Protein AF-A0A4Y2UVD7-F1 (afdb_monomer_lite)

Structure (mmCIF, N/CA/C/O backbone):
data_AF-A0A4Y2UVD7-F1
#
_entry.id   AF-A0A4Y2UVD7-F1
#
loop_
_atom_site.group_PDB
_atom_site.id
_atom_site.type_symbol
_atom_site.label_atom_id
_atom_site.label_alt_id
_atom_site.label_comp_id
_atom_site.label_asym_id
_atom_site.label_entity_id
_atom_site.label_seq_id
_atom_site.pdbx_PDB_ins_code
_atom_site.Cartn_x
_atom_site.Cartn_y
_atom_site.Cartn_z
_atom_site.occupancy
_atom_site.B_iso_or_equiv
_atom_site.auth_seq_id
_atom_site.auth_comp_id
_atom_site.auth_asym_id
_atom_site.auth_atom_id
_atom_site.pdbx_PDB_model_num
ATOM 1 N N . VAL A 1 1 ? -8.685 23.808 -4.457 1.00 46.56 1 VAL A N 1
ATOM 2 C CA . VAL A 1 1 ? -7.599 23.030 -3.815 1.00 46.56 1 VAL A CA 1
ATOM 3 C C . VAL A 1 1 ? -8.176 22.423 -2.542 1.00 46.56 1 VAL A C 1
ATOM 5 O O . VAL A 1 1 ? -8.550 23.203 -1.688 1.00 46.56 1 VAL A O 1
ATOM 8 N N . SER A 1 2 ? -8.396 21.125 -2.328 1.00 56.06 2 SER A N 1
ATOM 9 C CA . SER A 1 2 ? -8.284 19.904 -3.141 1.00 56.06 2 SER A CA 1
ATOM 10 C C . SER A 1 2 ? -9.132 18.832 -2.432 1.00 56.06 2 SER A C 1
ATOM 12 O O . SER A 1 2 ? -8.722 18.335 -1.386 1.00 56.06 2 SER A O 1
ATOM 14 N N . LEU A 1 3 ? -10.297 18.471 -2.983 1.00 64.31 3 LEU A N 1
ATOM 15 C CA . LEU A 1 3 ? -11.270 17.544 -2.365 1.00 64.31 3 LEU A CA 1
ATOM 16 C C . LEU A 1 3 ? -10.647 16.203 -1.914 1.00 64.31 3 LEU A C 1
ATOM 18 O O . LEU A 1 3 ? -11.039 15.641 -0.893 1.00 64.31 3 LEU A O 1
ATOM 22 N N . MET A 1 4 ? -9.629 15.712 -2.636 1.00 63.84 4 MET A N 1
ATOM 23 C CA . MET A 1 4 ? -8.887 14.494 -2.275 1.00 63.84 4 MET A CA 1
ATOM 24 C C . MET A 1 4 ? -8.092 14.621 -0.970 1.00 63.84 4 MET A C 1
ATOM 26 O O . MET A 1 4 ? -7.998 13.657 -0.219 1.00 63.84 4 MET A O 1
ATOM 30 N N . GLN A 1 5 ? -7.546 15.798 -0.666 1.00 71.00 5 GLN A N 1
ATOM 31 C CA . GLN A 1 5 ? -6.747 16.007 0.543 1.00 71.00 5 GLN A CA 1
ATOM 32 C C . GLN A 1 5 ? -7.633 16.058 1.797 1.00 71.00 5 GLN A C 1
ATOM 34 O O . GLN A 1 5 ? -7.232 15.604 2.870 1.00 71.00 5 GLN A O 1
ATOM 39 N N . GLU A 1 6 ? -8.859 16.563 1.658 1.00 75.88 6 GLU A N 1
ATOM 40 C CA . GLU A 1 6 ? -9.870 16.542 2.717 1.00 75.88 6 GLU A CA 1
ATOM 41 C C . GLU A 1 6 ? -10.398 15.125 2.964 1.00 75.88 6 GLU A C 1
ATOM 43 O O . GLU A 1 6 ? -10.517 14.711 4.119 1.00 75.88 6 GLU A O 1
ATOM 48 N N . ALA A 1 7 ? -10.652 14.360 1.896 1.00 75.00 7 ALA A N 1
ATOM 49 C CA . ALA A 1 7 ? -11.033 12.952 1.992 1.00 75.00 7 ALA A CA 1
ATOM 50 C C . ALA A 1 7 ? -9.932 12.113 2.657 1.00 75.00 7 ALA A C 1
ATOM 52 O O . ALA A 1 7 ? -10.216 11.400 3.617 1.00 75.00 7 ALA A O 1
ATOM 53 N N . TYR A 1 8 ? -8.675 12.273 2.228 1.00 83.44 8 TYR A N 1
ATOM 54 C CA . TYR A 1 8 ? -7.511 11.621 2.834 1.00 83.44 8 TYR A CA 1
ATOM 55 C C . TYR A 1 8 ? -7.435 11.881 4.340 1.00 83.44 8 TYR A C 1
ATOM 57 O O . TYR A 1 8 ? -7.356 10.939 5.126 1.00 83.44 8 TYR A O 1
ATOM 65 N N . ARG A 1 9 ? -7.508 13.155 4.759 1.00 84.25 9 ARG A N 1
ATOM 66 C CA . ARG A 1 9 ? -7.443 13.525 6.181 1.00 84.25 9 ARG A CA 1
ATOM 67 C C . ARG A 1 9 ? -8.593 12.917 6.977 1.00 84.25 9 ARG A C 1
ATOM 69 O O . ARG A 1 9 ? -8.350 12.373 8.047 1.00 84.25 9 ARG A O 1
ATOM 76 N N . ARG A 1 10 ? -9.822 12.966 6.451 1.00 86.00 10 ARG A N 1
ATOM 77 C CA . ARG A 1 10 ? -10.996 12.378 7.116 1.00 86.00 10 ARG A CA 1
ATOM 78 C C . ARG A 1 10 ? -10.864 10.868 7.275 1.00 86.00 10 ARG A C 1
ATOM 80 O O . ARG A 1 10 ? -11.037 10.376 8.382 1.00 86.00 10 ARG A O 1
ATOM 87 N N . ILE A 1 11 ? -10.539 10.152 6.197 1.00 86.12 11 ILE A N 1
ATOM 88 C CA . ILE A 1 11 ? -10.401 8.690 6.220 1.00 86.12 11 ILE A CA 1
ATOM 89 C C . ILE A 1 11 ? -9.278 8.299 7.175 1.00 86.12 11 ILE A C 1
ATOM 91 O O . ILE A 1 11 ? -9.493 7.472 8.052 1.00 86.12 11 ILE A O 1
ATOM 95 N N . LYS A 1 12 ? -8.112 8.944 7.066 1.00 88.69 12 LYS A N 1
ATOM 96 C CA . LYS A 1 12 ? -6.976 8.677 7.948 1.00 88.69 12 LYS A CA 1
ATOM 97 C C . LYS A 1 12 ? -7.346 8.872 9.420 1.00 88.69 12 LYS A C 1
ATOM 99 O O . LYS A 1 12 ? -7.139 7.956 10.205 1.00 88.69 12 LYS A O 1
ATOM 104 N N . SER A 1 13 ? -7.933 10.012 9.790 1.00 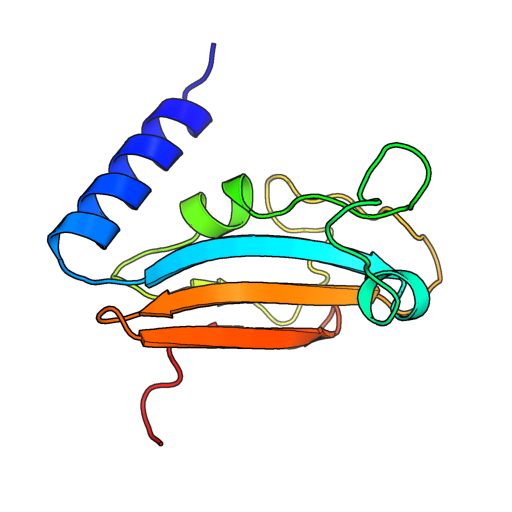88.69 13 SER A N 1
ATOM 105 C CA . SER A 1 13 ? -8.308 10.277 11.185 1.00 88.69 13 SER A CA 1
ATOM 106 C C . SER A 1 13 ? -9.387 9.323 11.705 1.00 88.69 13 SER A C 1
ATOM 108 O O . SER A 1 13 ? -9.326 8.910 12.862 1.00 88.69 13 SER A O 1
ATOM 110 N N . GLU A 1 14 ? -10.353 8.937 10.870 1.00 90.19 14 GLU A N 1
ATOM 111 C CA . GLU A 1 14 ? -11.369 7.949 11.244 1.00 90.19 14 GLU A CA 1
ATOM 112 C C . GLU A 1 14 ? -10.766 6.555 11.446 1.00 90.19 14 GLU A C 1
ATOM 114 O O . GLU A 1 14 ? -11.101 5.886 12.423 1.00 90.19 14 GLU A O 1
ATOM 119 N N . GLU A 1 15 ? -9.861 6.121 10.563 1.00 90.25 15 GLU A N 1
ATOM 120 C CA . GLU A 1 15 ? -9.126 4.860 10.698 1.00 90.25 15 GLU A CA 1
ATOM 121 C C . GLU A 1 15 ? -8.206 4.876 11.928 1.00 90.25 15 GLU A C 1
ATOM 123 O O . GLU A 1 15 ? -8.215 3.917 12.694 1.00 90.25 15 GLU A O 1
ATOM 128 N N . GLU A 1 16 ? -7.492 5.972 12.197 1.00 88.69 16 GLU A N 1
ATOM 129 C CA . GLU A 1 16 ? -6.668 6.129 13.404 1.00 88.69 16 GLU A CA 1
ATOM 130 C C . GLU A 1 16 ? -7.518 6.038 14.683 1.00 88.69 16 GLU A C 1
ATOM 132 O O . GLU A 1 16 ? -7.153 5.324 15.617 1.00 88.69 16 GLU A O 1
ATOM 137 N N . ARG A 1 17 ? -8.698 6.673 14.712 1.00 89.69 17 ARG A N 1
ATOM 138 C CA . ARG A 1 17 ? -9.595 6.668 15.881 1.00 89.69 17 ARG A CA 1
ATOM 139 C C . ARG A 1 17 ? -10.127 5.279 16.229 1.00 89.69 17 ARG A C 1
ATOM 141 O O . ARG A 1 17 ? -10.308 4.969 17.405 1.00 89.69 17 ARG A O 1
ATOM 148 N N . LYS A 1 18 ? -10.392 4.443 15.225 1.00 90.00 18 LYS A N 1
ATOM 149 C CA . LYS A 1 18 ? -10.908 3.077 15.420 1.00 90.00 18 LYS A CA 1
ATOM 150 C C . LYS A 1 18 ? -9.825 1.999 15.393 1.00 90.00 18 LYS A C 1
ATOM 152 O O . LYS A 1 18 ? -10.165 0.819 15.404 1.00 90.00 18 LYS A O 1
ATOM 157 N N . ASN A 1 19 ? -8.544 2.381 15.372 1.00 89.19 19 ASN A N 1
ATOM 158 C CA . ASN A 1 19 ? -7.410 1.464 15.202 1.00 89.19 19 ASN A CA 1
ATOM 159 C C . ASN A 1 19 ? -7.594 0.563 13.962 1.00 89.19 19 ASN A C 1
ATOM 161 O O . ASN A 1 19 ? -7.359 -0.645 13.991 1.00 89.19 19 ASN A O 1
ATOM 165 N N . GLY A 1 20 ? -8.100 1.162 12.888 1.00 90.69 20 GLY A N 1
ATOM 166 C CA . GLY A 1 20 ? -8.355 0.537 11.604 1.00 90.69 20 GLY A CA 1
ATOM 167 C C . GLY A 1 20 ? -7.098 0.445 10.746 1.00 90.69 20 GLY A C 1
ATOM 168 O O . GLY A 1 20 ? -5.993 0.299 11.261 1.00 90.69 20 GLY A O 1
ATOM 169 N N . LEU A 1 21 ? -7.276 0.498 9.428 1.00 92.00 21 LEU A N 1
ATOM 170 C CA . LEU A 1 21 ? -6.201 0.370 8.452 1.00 92.00 21 LEU A CA 1
ATOM 171 C C . LEU A 1 21 ? -5.640 1.753 8.091 1.00 92.00 21 LEU A C 1
ATOM 173 O O . LEU A 1 21 ? -6.313 2.560 7.448 1.00 92.00 21 LEU A O 1
ATOM 177 N N . VAL A 1 22 ? -4.390 2.008 8.470 1.00 92.88 22 VAL A N 1
ATOM 178 C CA . VAL A 1 22 ? -3.694 3.276 8.217 1.00 92.88 22 VAL A CA 1
ATOM 179 C C . VAL A 1 22 ? -2.439 3.010 7.400 1.00 92.88 22 VAL A C 1
ATOM 181 O O . VAL A 1 22 ? -1.516 2.351 7.874 1.00 92.88 22 VAL A O 1
ATOM 184 N N . ILE A 1 23 ? -2.381 3.541 6.184 1.00 93.06 23 ILE A N 1
ATOM 185 C CA . ILE A 1 23 ? -1.212 3.434 5.312 1.00 93.06 23 ILE A CA 1
ATOM 186 C C . ILE A 1 23 ? -0.115 4.356 5.855 1.00 93.06 23 ILE A C 1
ATOM 188 O O . ILE A 1 23 ? -0.344 5.544 6.093 1.00 93.06 23 ILE A O 1
ATOM 192 N N . LYS A 1 24 ? 1.071 3.795 6.098 1.00 91.56 24 LYS A N 1
ATOM 193 C CA . LYS A 1 24 ? 2.258 4.529 6.557 1.00 91.56 24 LYS A CA 1
ATOM 194 C C . LYS A 1 24 ? 3.178 4.879 5.402 1.00 91.56 24 LYS A C 1
ATOM 196 O O . LYS A 1 24 ? 3.660 6.004 5.352 1.00 91.56 24 LYS A O 1
ATOM 201 N N . LEU A 1 25 ? 3.377 3.930 4.496 1.00 90.44 25 LEU A N 1
ATOM 202 C CA . LEU A 1 25 ? 4.157 4.098 3.282 1.00 90.44 25 LEU A CA 1
ATOM 203 C C . LEU A 1 25 ? 3.538 3.227 2.197 1.00 90.44 25 LEU A C 1
ATOM 205 O O . LEU A 1 25 ? 3.178 2.080 2.454 1.00 90.44 25 LEU A O 1
ATOM 209 N N . ALA A 1 26 ? 3.440 3.745 0.985 1.00 91.62 26 ALA A N 1
ATOM 210 C CA . ALA A 1 26 ? 3.203 2.912 -0.171 1.00 91.62 26 ALA A CA 1
ATOM 211 C C . ALA A 1 26 ? 3.935 3.445 -1.389 1.00 91.62 26 ALA A C 1
ATOM 213 O O . ALA A 1 26 ? 3.835 4.622 -1.718 1.00 91.62 26 ALA A O 1
ATOM 214 N N . VAL A 1 27 ? 4.638 2.553 -2.069 1.00 91.06 27 VAL A N 1
ATOM 215 C CA . VAL A 1 27 ? 5.552 2.887 -3.157 1.00 91.06 27 VAL A CA 1
ATOM 216 C C . VAL A 1 27 ? 5.397 1.877 -4.281 1.00 91.06 27 VAL A C 1
ATOM 218 O O . VAL A 1 27 ? 5.328 0.669 -4.042 1.00 91.06 27 VAL A O 1
ATOM 221 N N . TYR A 1 28 ? 5.300 2.384 -5.504 1.00 90.44 28 TYR A N 1
ATOM 222 C CA . TYR A 1 28 ? 5.043 1.604 -6.709 1.00 90.44 28 TYR A CA 1
ATOM 223 C C . TYR A 1 28 ? 6.091 1.905 -7.774 1.00 90.44 28 TYR A C 1
ATOM 225 O O . TYR A 1 28 ? 6.300 3.066 -8.100 1.00 90.44 28 TYR A O 1
ATOM 233 N N . GLY A 1 29 ? 6.738 0.890 -8.334 1.00 90.19 29 GLY A N 1
ATOM 234 C CA . GLY A 1 29 ? 7.806 1.084 -9.318 1.00 90.19 29 GLY A CA 1
ATOM 235 C C . GLY A 1 29 ? 8.383 -0.233 -9.815 1.00 90.19 29 GLY A C 1
ATOM 236 O O . GLY A 1 29 ? 7.842 -1.295 -9.493 1.00 90.19 29 GLY A O 1
ATOM 237 N N . SER A 1 30 ? 9.470 -0.166 -10.590 1.00 89.31 30 SER A N 1
ATOM 238 C CA . SER A 1 30 ? 10.190 -1.361 -11.058 1.00 89.31 30 SER A CA 1
ATOM 239 C C . SER A 1 30 ? 10.609 -2.251 -9.881 1.00 89.31 30 SER A C 1
ATOM 241 O O . SER A 1 30 ? 10.963 -1.762 -8.805 1.00 89.31 30 SER A O 1
ATOM 243 N N . ALA A 1 31 ? 10.554 -3.569 -10.061 1.00 86.75 31 ALA A N 1
ATOM 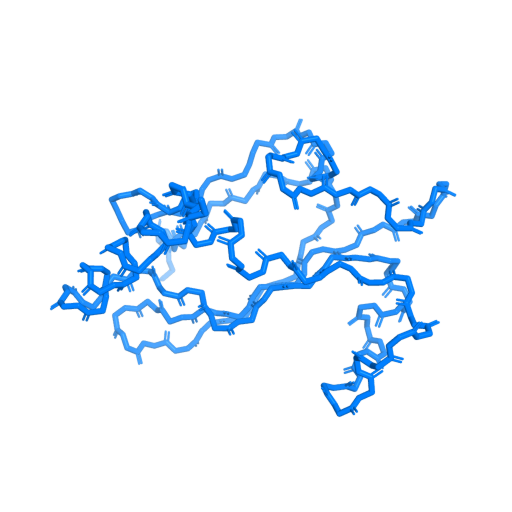244 C CA . ALA A 1 31 ? 10.877 -4.550 -9.032 1.00 86.75 31 ALA A CA 1
ATOM 245 C C . ALA A 1 31 ? 12.291 -4.351 -8.465 1.00 86.75 31 ALA A C 1
ATOM 247 O O . ALA A 1 31 ? 12.495 -4.480 -7.255 1.00 86.75 31 ALA A O 1
ATOM 248 N N . GLU A 1 32 ? 13.244 -3.971 -9.318 1.00 84.94 32 GLU A N 1
ATOM 249 C CA . GLU A 1 32 ? 14.620 -3.661 -8.926 1.00 84.94 32 GLU A CA 1
ATOM 250 C C . GLU A 1 32 ? 14.673 -2.455 -7.985 1.00 84.94 32 GLU A C 1
ATOM 252 O O . GLU A 1 32 ? 15.273 -2.530 -6.909 1.00 84.94 32 GLU A O 1
ATOM 257 N N . ASN A 1 33 ? 13.965 -1.383 -8.344 1.00 84.31 33 ASN A N 1
ATOM 258 C CA . ASN A 1 33 ? 13.855 -0.166 -7.546 1.00 84.31 33 ASN A CA 1
ATOM 259 C C . ASN A 1 33 ? 13.183 -0.448 -6.200 1.00 84.31 33 ASN A C 1
ATOM 261 O O . ASN A 1 33 ? 13.703 -0.056 -5.160 1.00 84.31 33 ASN A O 1
ATOM 265 N N . ILE A 1 34 ? 12.065 -1.180 -6.196 1.00 85.88 34 ILE A N 1
ATOM 266 C CA . ILE A 1 34 ? 11.307 -1.485 -4.976 1.00 85.88 34 ILE A CA 1
ATOM 267 C C . ILE A 1 34 ? 12.080 -2.400 -4.020 1.00 85.88 34 ILE A C 1
ATOM 269 O O . ILE A 1 34 ? 11.959 -2.265 -2.802 1.00 85.88 34 ILE A O 1
ATOM 273 N N . THR A 1 35 ? 12.886 -3.318 -4.551 1.00 82.88 35 THR A N 1
ATOM 274 C CA . THR A 1 35 ? 13.707 -4.225 -3.735 1.00 82.88 35 THR A CA 1
ATOM 275 C C . THR A 1 35 ? 14.924 -3.507 -3.150 1.00 82.88 35 THR A C 1
ATOM 277 O O . THR A 1 35 ? 15.271 -3.738 -1.994 1.00 82.88 35 THR A O 1
ATOM 280 N N . ASN A 1 36 ? 15.536 -2.594 -3.911 1.00 78.69 36 ASN A N 1
ATOM 281 C CA . ASN A 1 36 ? 16.688 -1.793 -3.482 1.00 78.69 36 ASN A CA 1
ATOM 282 C C . ASN A 1 36 ? 16.303 -0.455 -2.829 1.00 78.69 36 ASN A C 1
ATOM 284 O O . ASN A 1 36 ? 17.174 0.384 -2.584 1.00 78.69 36 ASN A O 1
ATOM 288 N N . LEU A 1 37 ? 15.014 -0.251 -2.541 1.00 73.25 37 LEU A N 1
ATOM 289 C CA . LEU A 1 37 ? 14.488 0.976 -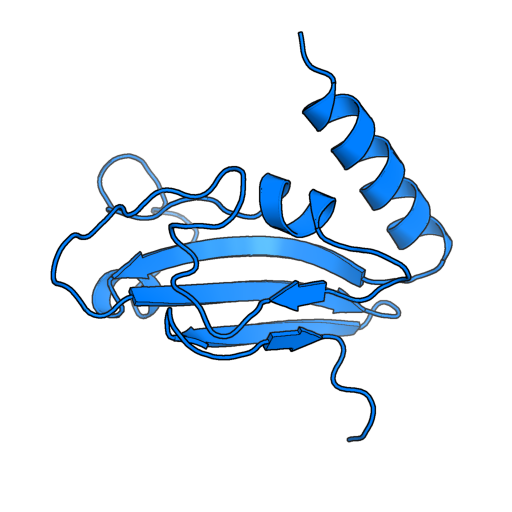1.954 1.00 73.25 37 LEU A CA 1
ATOM 290 C C . LEU A 1 37 ? 15.190 1.288 -0.629 1.00 73.25 37 LEU A C 1
ATOM 292 O O . LEU A 1 37 ? 14.881 0.716 0.420 1.00 73.25 37 LEU A O 1
ATOM 296 N N . ASN A 1 38 ? 16.089 2.265 -0.673 1.00 69.31 38 ASN A N 1
ATOM 297 C CA . ASN A 1 38 ? 16.526 2.979 0.511 1.00 69.31 38 ASN A CA 1
ATOM 298 C C . ASN A 1 38 ? 15.544 4.128 0.729 1.00 69.31 38 ASN A C 1
ATOM 300 O O . ASN A 1 38 ? 15.444 5.025 -0.101 1.00 69.31 38 ASN A O 1
ATOM 304 N N . LEU A 1 39 ? 14.813 4.090 1.848 1.00 64.81 39 LEU A N 1
ATOM 305 C CA . LEU A 1 39 ? 13.805 5.097 2.219 1.00 64.81 39 LEU A CA 1
ATOM 306 C C . LEU A 1 39 ? 14.368 6.531 2.247 1.00 64.81 39 LEU A C 1
ATOM 308 O O . LEU A 1 39 ? 13.616 7.485 2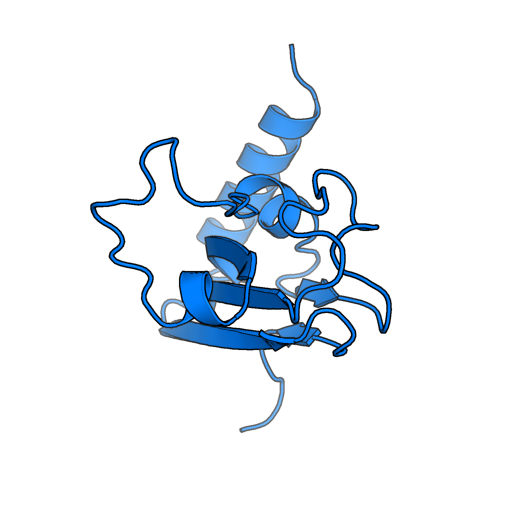.091 1.00 64.81 39 LEU A O 1
ATOM 312 N N . ASP A 1 40 ? 15.685 6.658 2.417 1.00 61.12 40 ASP A N 1
ATOM 313 C CA . ASP A 1 40 ? 16.432 7.920 2.428 1.00 61.12 40 ASP A CA 1
ATOM 314 C C . ASP A 1 40 ? 16.707 8.480 1.013 1.00 61.12 40 ASP A C 1
ATOM 316 O O . ASP A 1 40 ? 17.025 9.652 0.862 1.00 61.12 40 ASP A O 1
ATOM 320 N N . GLN A 1 41 ? 16.568 7.654 -0.034 1.00 58.44 41 GLN A N 1
ATOM 321 C CA . GLN A 1 41 ? 16.893 7.982 -1.432 1.00 58.44 41 GLN A CA 1
ATOM 322 C C . GLN A 1 41 ? 15.673 7.965 -2.363 1.00 58.44 41 GLN A C 1
ATOM 324 O O . GLN A 1 41 ? 15.826 7.857 -3.578 1.00 58.44 41 GLN A O 1
ATOM 329 N N . ILE A 1 42 ? 14.453 8.121 -1.835 1.00 62.03 42 ILE A N 1
ATOM 330 C CA . ILE A 1 42 ? 13.244 8.370 -2.653 1.00 62.03 42 ILE A CA 1
ATOM 331 C C . ILE A 1 42 ? 13.276 9.820 -3.196 1.00 62.03 42 ILE A C 1
ATOM 333 O O . ILE A 1 42 ? 12.278 10.534 -3.199 1.00 62.03 42 ILE A O 1
ATOM 337 N N . ASP A 1 43 ? 14.454 10.297 -3.593 1.00 52.38 43 ASP A N 1
ATOM 338 C CA . ASP A 1 43 ? 14.681 11.633 -4.114 1.00 52.38 43 ASP A CA 1
ATOM 339 C C . ASP A 1 43 ? 14.819 11.538 -5.633 1.00 52.38 43 ASP A C 1
ATOM 341 O O . ASP A 1 43 ? 15.808 11.020 -6.144 1.00 52.38 43 ASP A O 1
ATOM 345 N N . SER A 1 44 ? 13.767 11.989 -6.320 1.00 54.69 44 SER A N 1
ATOM 346 C CA . SER A 1 44 ? 13.689 12.527 -7.692 1.00 54.69 44 SER A CA 1
ATOM 347 C C . SER A 1 44 ? 14.289 11.753 -8.886 1.00 54.69 44 SER A C 1
ATOM 349 O O . SER A 1 44 ? 14.010 12.135 -10.021 1.00 54.69 44 SER A O 1
ATOM 351 N N . GLN A 1 45 ? 15.084 10.699 -8.692 1.00 56.12 45 GLN A N 1
ATOM 352 C CA . GLN A 1 45 ? 15.812 9.977 -9.747 1.00 56.12 45 GLN A CA 1
ATOM 353 C C . GLN A 1 45 ? 15.406 8.510 -9.899 1.00 56.12 45 GLN A C 1
ATOM 355 O O . GLN A 1 45 ? 15.846 7.861 -10.843 1.00 56.12 45 GLN A O 1
ATOM 360 N N . LEU A 1 46 ? 14.597 7.980 -8.983 1.00 64.50 46 LEU A N 1
ATOM 361 C CA . LEU A 1 46 ? 14.067 6.626 -9.087 1.00 64.50 46 LEU A CA 1
ATOM 362 C C . LEU A 1 46 ? 12.665 6.689 -9.688 1.00 64.50 46 LEU A C 1
ATOM 364 O O . LEU A 1 46 ? 11.824 7.454 -9.215 1.00 64.50 46 LEU A O 1
ATOM 368 N N . ASP A 1 47 ? 12.409 5.859 -10.697 1.00 78.31 47 ASP A N 1
ATOM 369 C CA . ASP A 1 47 ? 11.092 5.649 -11.302 1.00 78.31 47 ASP A CA 1
ATOM 370 C C . ASP A 1 47 ? 10.158 4.919 -10.312 1.00 78.31 47 ASP A C 1
ATOM 372 O O . ASP A 1 47 ? 9.821 3.738 -10.443 1.00 78.31 47 ASP A O 1
ATOM 376 N N . ILE A 1 48 ? 9.790 5.631 -9.247 1.00 84.31 48 ILE A N 1
ATOM 377 C CA . ILE A 1 48 ? 8.951 5.176 -8.144 1.00 84.31 48 ILE A CA 1
ATOM 378 C C . ILE A 1 48 ? 7.878 6.234 -7.891 1.00 84.31 48 ILE A C 1
ATOM 380 O O . ILE A 1 48 ? 8.148 7.423 -7.740 1.00 84.31 48 ILE A O 1
ATOM 384 N N . LEU A 1 49 ? 6.637 5.780 -7.814 1.00 87.19 49 LEU A N 1
ATOM 385 C CA . LEU A 1 49 ? 5.466 6.550 -7.433 1.00 87.19 49 LEU A CA 1
ATOM 386 C C . LEU A 1 49 ? 5.208 6.390 -5.927 1.00 87.19 49 LEU A C 1
ATOM 388 O O . LEU A 1 49 ? 5.040 5.265 -5.450 1.00 87.19 49 LEU A O 1
ATOM 392 N N . ASP A 1 50 ? 5.057 7.504 -5.203 1.00 87.25 50 ASP A N 1
ATOM 393 C CA . ASP A 1 50 ? 4.441 7.492 -3.870 1.00 87.25 50 ASP A CA 1
ATOM 394 C C . ASP A 1 50 ? 2.921 7.310 -3.995 1.00 87.25 50 ASP A C 1
ATOM 396 O O . ASP A 1 50 ? 2.175 8.195 -4.417 1.00 87.25 50 ASP A O 1
ATOM 400 N N . ALA A 1 51 ? 2.457 6.127 -3.612 1.00 89.25 51 ALA A N 1
ATOM 401 C CA . ALA A 1 51 ? 1.061 5.722 -3.641 1.00 89.25 51 ALA A CA 1
ATOM 402 C C . ALA A 1 51 ? 0.379 5.836 -2.264 1.00 89.25 51 ALA A C 1
ATOM 404 O O . ALA A 1 51 ? -0.761 5.394 -2.094 1.00 89.25 51 ALA A O 1
ATOM 405 N N . SER A 1 52 ? 1.044 6.432 -1.271 1.00 90.44 52 SER A N 1
ATOM 406 C CA . SER A 1 52 ? 0.569 6.509 0.115 1.00 90.44 52 SER A CA 1
ATOM 407 C C . SER A 1 52 ? -0.792 7.207 0.231 1.00 90.44 52 SER A C 1
ATOM 409 O O . SER A 1 52 ? -1.733 6.683 0.834 1.00 90.44 52 SER A O 1
ATOM 411 N N . VAL A 1 53 ? -0.928 8.375 -0.401 1.00 88.81 53 VAL A N 1
ATOM 412 C CA . VAL A 1 53 ? -2.168 9.170 -0.404 1.00 88.81 53 VAL A CA 1
ATOM 413 C C . VAL A 1 53 ? -3.309 8.484 -1.166 1.00 88.81 53 VAL A C 1
ATOM 415 O O . VAL A 1 53 ? -4.383 8.318 -0.574 1.00 88.81 53 VAL A O 1
ATOM 418 N N . PRO A 1 54 ? -3.142 8.071 -2.443 1.00 89.44 54 PRO A N 1
ATOM 419 C CA . PRO A 1 54 ? -4.230 7.432 -3.176 1.00 89.44 54 PRO A CA 1
ATOM 420 C C . PRO A 1 54 ? -4.663 6.108 -2.537 1.00 89.44 54 PRO A C 1
ATOM 422 O O . PRO A 1 54 ? -5.865 5.859 -2.453 1.00 89.44 54 PRO A O 1
ATOM 425 N N . LEU A 1 55 ? -3.742 5.294 -1.999 1.00 91.19 55 LEU A N 1
ATOM 426 C CA . LEU A 1 55 ? -4.122 4.067 -1.292 1.00 91.19 55 LEU A CA 1
ATOM 427 C C . LEU A 1 55 ? -4.920 4.341 -0.025 1.00 91.19 55 LEU A C 1
ATOM 429 O O . LEU A 1 55 ? -5.920 3.666 0.207 1.00 91.19 55 LEU A O 1
ATOM 433 N N . GLN A 1 56 ? -4.533 5.334 0.777 1.00 90.88 56 GLN A N 1
ATOM 434 C CA . GLN A 1 56 ? -5.289 5.677 1.980 1.00 90.88 56 GLN A CA 1
ATOM 435 C C . GLN A 1 56 ? -6.718 6.129 1.642 1.00 90.88 56 GLN A C 1
ATOM 437 O O . GLN A 1 56 ? -7.644 5.803 2.382 1.00 90.88 56 GLN A O 1
ATOM 442 N N . CYS A 1 57 ? -6.919 6.822 0.517 1.00 88.56 57 CYS A N 1
ATOM 443 C CA . CYS A 1 57 ? -8.252 7.181 0.021 1.00 88.56 57 CYS A CA 1
ATOM 444 C C . CYS A 1 57 ? -9.076 5.978 -0.466 1.00 88.56 57 CYS A C 1
ATOM 446 O O . CYS A 1 57 ? -10.304 6.047 -0.475 1.00 88.56 57 CYS A O 1
ATOM 448 N N . LEU A 1 58 ? -8.425 4.887 -0.876 1.00 88.75 58 LEU A N 1
ATOM 449 C CA . LEU A 1 58 ? -9.084 3.638 -1.268 1.00 88.75 58 LEU A CA 1
ATOM 450 C C . LEU A 1 58 ? -9.464 2.760 -0.065 1.00 88.75 58 LEU A C 1
ATOM 452 O O . LEU A 1 58 ? -10.216 1.798 -0.234 1.00 88.75 58 LEU A O 1
ATOM 456 N N . VAL A 1 59 ? -8.972 3.074 1.139 1.00 90.19 59 VAL A N 1
ATOM 457 C CA . VAL A 1 59 ? -9.351 2.359 2.361 1.00 90.19 59 VAL A CA 1
ATOM 458 C C . VAL A 1 59 ? -10.816 2.629 2.683 1.00 90.19 59 VAL A C 1
ATOM 460 O O . VAL A 1 59 ? -11.246 3.772 2.837 1.00 90.19 59 VAL A O 1
ATOM 463 N N . LYS A 1 60 ? -11.585 1.551 2.835 1.00 88.00 60 LYS A N 1
ATOM 464 C CA . LYS A 1 60 ? -12.992 1.596 3.229 1.00 88.00 60 LYS A CA 1
ATOM 465 C C . LYS A 1 60 ? -13.274 0.489 4.233 1.00 88.00 60 LYS A C 1
ATOM 467 O O . LYS A 1 60 ? -12.852 -0.646 4.032 1.00 88.00 60 LYS A O 1
ATOM 472 N N . ASP A 1 61 ? -13.981 0.812 5.317 1.00 86.81 61 ASP A N 1
ATOM 473 C CA . ASP A 1 61 ? -14.295 -0.150 6.386 1.00 86.81 61 ASP A CA 1
ATOM 474 C C . ASP A 1 61 ? -13.044 -0.878 6.922 1.00 86.81 61 ASP A C 1
ATOM 476 O O . ASP A 1 61 ? -13.050 -2.099 7.102 1.00 86.81 61 ASP A O 1
ATOM 480 N N . SER A 1 62 ? -11.949 -0.132 7.132 1.00 89.12 62 SER A N 1
ATOM 481 C CA . SER A 1 62 ? -10.658 -0.669 7.592 1.00 89.12 62 SER A CA 1
ATOM 482 C C . SER A 1 62 ? -10.096 -1.795 6.729 1.00 89.12 62 SER A C 1
ATOM 484 O O . SER A 1 62 ? -9.407 -2.685 7.225 1.00 89.12 62 SER A O 1
ATOM 486 N N . ARG A 1 63 ? -10.406 -1.761 5.430 1.00 90.31 63 ARG A N 1
ATOM 487 C CA . ARG A 1 63 ? -9.932 -2.703 4.422 1.00 90.31 63 ARG A CA 1
ATOM 488 C C . ARG A 1 63 ? -9.451 -1.959 3.184 1.00 90.31 63 ARG A C 1
ATOM 490 O O . ARG A 1 63 ? -10.037 -0.956 2.784 1.00 90.31 63 ARG A O 1
ATOM 497 N N . LEU A 1 64 ? -8.413 -2.492 2.555 1.00 91.81 64 LEU A N 1
ATOM 498 C CA . LEU A 1 64 ? -7.939 -2.085 1.239 1.00 91.81 64 LEU A CA 1
ATOM 499 C C . LEU A 1 64 ? -8.050 -3.287 0.307 1.00 91.81 64 LEU A C 1
ATOM 501 O O . LEU A 1 64 ? -7.519 -4.364 0.591 1.00 91.81 64 LEU A O 1
ATOM 505 N N . ILE A 1 65 ? -8.763 -3.093 -0.800 1.00 91.00 65 ILE A N 1
ATOM 506 C CA . ILE A 1 65 ? -8.989 -4.119 -1.814 1.00 91.00 65 ILE A CA 1
ATOM 507 C C . ILE A 1 65 ? -8.472 -3.581 -3.141 1.00 91.00 65 ILE A C 1
ATOM 509 O O . ILE A 1 65 ? -9.017 -2.612 -3.669 1.00 91.00 65 ILE A O 1
ATOM 513 N N . LEU A 1 66 ? -7.443 -4.225 -3.688 1.00 90.56 66 LEU A N 1
ATOM 514 C CA . LEU A 1 66 ? -6.910 -3.910 -5.008 1.00 90.56 66 LEU A CA 1
ATOM 515 C C . LEU A 1 66 ? -7.328 -5.010 -5.995 1.00 90.56 66 LEU A C 1
ATOM 517 O O . LEU A 1 66 ? -7.085 -6.188 -5.725 1.00 90.56 66 LEU A O 1
ATOM 521 N N . PRO A 1 67 ? -7.984 -4.658 -7.114 1.00 88.25 67 PRO A N 1
ATOM 522 C CA . PRO A 1 67 ? -8.440 -5.630 -8.103 1.00 88.25 67 PRO A CA 1
ATOM 523 C C . PRO A 1 67 ? -7.289 -6.257 -8.911 1.00 88.25 67 PRO A C 1
ATOM 525 O O . PRO A 1 67 ? -6.174 -5.730 -8.937 1.00 88.25 67 PRO A O 1
ATOM 528 N N . ASN A 1 68 ? -7.607 -7.352 -9.619 1.00 87.19 68 ASN A N 1
ATOM 529 C CA . ASN A 1 68 ? -6.738 -8.047 -10.585 1.00 87.19 68 ASN A CA 1
ATOM 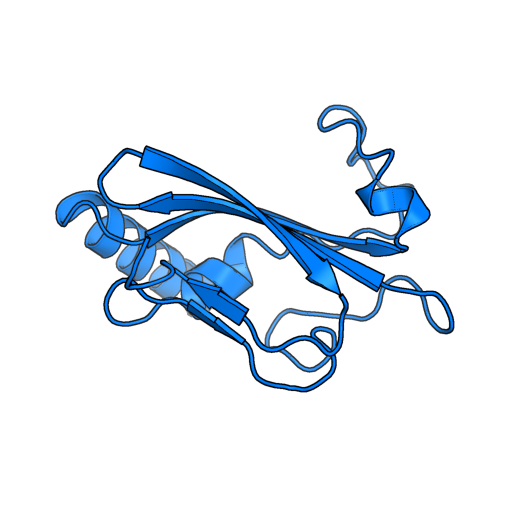530 C C . ASN A 1 68 ? -6.570 -7.224 -11.874 1.00 87.19 68 ASN A C 1
ATOM 532 O O . ASN A 1 68 ? -7.088 -7.573 -12.934 1.00 87.19 68 ASN A O 1
ATOM 536 N N . ARG A 1 69 ? -5.959 -6.053 -11.760 1.00 87.88 69 ARG A N 1
ATOM 537 C CA . ARG A 1 69 ? -5.616 -5.179 -12.880 1.00 87.88 69 ARG A CA 1
ATOM 538 C C . ARG A 1 69 ? -4.358 -4.414 -12.516 1.00 87.88 69 ARG A C 1
ATOM 540 O O . ARG A 1 69 ? -4.081 -4.257 -11.323 1.00 87.88 69 ARG A O 1
ATOM 547 N N . SER A 1 70 ? -3.690 -3.884 -13.535 1.00 86.69 70 SER A N 1
ATOM 548 C CA . SER A 1 70 ? -2.531 -3.024 -13.331 1.00 86.69 70 SER A CA 1
ATOM 549 C C . SER A 1 70 ? -2.841 -1.917 -12.320 1.00 86.69 70 SER A C 1
ATOM 551 O O . SER A 1 70 ? -3.847 -1.203 -12.440 1.00 86.69 70 SER A O 1
ATOM 553 N N . LYS A 1 71 ? -1.998 -1.798 -11.296 1.00 87.25 71 LYS A N 1
ATOM 554 C CA . LYS A 1 71 ? -2.048 -0.756 -10.271 1.00 87.25 71 LYS A CA 1
ATOM 555 C C . LYS A 1 71 ? -1.870 0.619 -10.894 1.00 87.25 71 LYS A C 1
ATOM 557 O O . LYS A 1 71 ? -2.489 1.552 -10.400 1.00 87.25 71 LYS A O 1
ATOM 562 N N . SER A 1 72 ? -1.188 0.724 -12.036 1.00 87.50 72 SER A N 1
ATOM 563 C CA . SER A 1 72 ? -1.128 1.945 -12.852 1.00 87.50 72 SER A CA 1
ATOM 564 C C . SER A 1 72 ? -2.521 2.473 -13.257 1.00 87.50 72 SER A C 1
ATOM 566 O O . SER A 1 72 ? -2.681 3.668 -13.465 1.00 87.50 72 SER A O 1
ATOM 568 N N . ASN A 1 73 ? -3.556 1.618 -13.312 1.00 85.62 73 ASN A N 1
ATOM 569 C CA . ASN A 1 73 ? -4.948 2.004 -13.610 1.00 85.62 73 ASN A CA 1
ATOM 570 C C . ASN A 1 73 ? -5.767 2.396 -12.362 1.00 85.62 73 ASN A C 1
ATOM 572 O O . ASN A 1 73 ? -7.002 2.492 -12.416 1.00 85.62 73 ASN A O 1
ATOM 576 N N . LEU A 1 74 ? -5.145 2.520 -11.191 1.00 86.06 74 LEU A N 1
ATOM 577 C CA . LEU A 1 74 ? -5.813 3.012 -9.989 1.00 86.06 74 LEU A CA 1
ATOM 578 C C . LEU A 1 74 ? -5.855 4.549 -9.991 1.00 86.06 74 LEU A C 1
ATOM 580 O O . LEU A 1 74 ? -4.974 5.203 -10.542 1.00 86.06 74 LEU A O 1
ATOM 584 N N . PRO A 1 75 ? -6.887 5.160 -9.387 1.00 83.25 75 PRO A N 1
ATOM 585 C CA . PRO A 1 75 ? -6.968 6.613 -9.313 1.00 83.25 75 PRO A CA 1
ATOM 586 C C . PRO A 1 75 ? -5.789 7.175 -8.509 1.00 83.25 75 PRO A C 1
ATOM 588 O O . PRO A 1 75 ? -5.579 6.791 -7.360 1.00 83.25 75 PRO A O 1
ATOM 591 N N . GLY A 1 76 ? -5.042 8.100 -9.115 1.00 82.75 76 GLY A N 1
ATOM 592 C CA . GLY A 1 76 ? -3.833 8.677 -8.521 1.00 82.75 76 GLY A CA 1
ATOM 593 C C . GLY A 1 76 ? -2.571 7.833 -8.715 1.00 82.75 76 GLY A C 1
ATOM 594 O O . GLY A 1 76 ? -1.538 8.189 -8.160 1.00 82.75 76 GLY A O 1
ATOM 595 N N . PHE A 1 77 ? -2.648 6.749 -9.491 1.00 87.88 77 PHE A N 1
ATOM 596 C CA . PHE A 1 77 ? -1.485 5.984 -9.921 1.00 87.88 77 PHE A CA 1
ATOM 597 C C . PHE A 1 77 ? -1.094 6.348 -11.355 1.00 87.88 77 PHE A C 1
ATOM 599 O O . PHE A 1 77 ? -1.923 6.782 -12.154 1.00 87.88 77 PHE A O 1
ATOM 606 N N . TYR A 1 78 ? 0.185 6.158 -11.663 1.00 83.69 78 TYR A N 1
ATOM 607 C CA . TYR A 1 78 ? 0.746 6.185 -13.008 1.00 83.69 78 TYR A CA 1
ATOM 608 C C . TYR A 1 78 ? 1.780 5.065 -13.133 1.00 83.69 78 TYR A C 1
ATOM 610 O O . TYR A 1 78 ? 2.204 4.500 -12.125 1.00 83.69 78 TYR A O 1
ATOM 618 N N . ASP A 1 79 ? 2.146 4.723 -14.366 1.00 84.06 79 ASP A N 1
ATOM 619 C CA . ASP A 1 79 ? 3.201 3.752 -14.642 1.00 84.06 79 ASP A CA 1
ATOM 620 C C . ASP A 1 79 ? 4.551 4.481 -14.730 1.00 84.06 79 ASP A C 1
ATOM 622 O O . ASP A 1 79 ? 4.744 5.238 -15.685 1.00 84.06 79 ASP A O 1
ATOM 626 N N . PRO A 1 80 ? 5.453 4.329 -13.742 1.00 81.69 80 PRO A N 1
ATOM 627 C CA . PRO A 1 80 ? 6.770 4.952 -13.807 1.00 81.69 80 PRO A CA 1
ATOM 628 C C . PRO A 1 80 ? 7.746 4.169 -14.706 1.00 81.69 80 PRO A C 1
ATOM 630 O O . PRO A 1 80 ? 8.696 4.752 -15.208 1.00 81.69 80 PRO A O 1
ATOM 633 N N . CYS A 1 81 ? 7.503 2.875 -14.956 1.00 80.25 81 CYS A N 1
ATOM 634 C CA . CYS A 1 81 ? 8.436 1.960 -15.625 1.00 80.25 81 CYS A CA 1
ATOM 635 C C . CYS A 1 81 ? 7.696 1.110 -16.673 1.00 80.25 81 CYS A C 1
ATOM 637 O O . CYS A 1 81 ? 7.266 -0.027 -16.418 1.00 80.25 81 CYS A O 1
ATOM 639 N N . LEU A 1 82 ? 7.513 1.671 -17.870 1.00 79.88 82 LEU A N 1
ATOM 640 C CA . LEU A 1 82 ? 6.826 0.999 -18.975 1.00 79.88 82 LEU A CA 1
ATOM 641 C C . LEU A 1 82 ? 7.646 -0.190 -19.495 1.00 79.88 82 LEU A C 1
ATOM 643 O O . LEU A 1 82 ? 8.764 -0.027 -19.967 1.00 79.88 82 LEU A O 1
ATOM 647 N N . GLY A 1 83 ? 7.044 -1.381 -19.478 1.00 80.44 83 GLY A N 1
ATOM 648 C CA . GLY A 1 83 ? 7.666 -2.613 -19.981 1.00 80.44 83 GLY A CA 1
ATOM 649 C C . GLY A 1 83 ? 8.456 -3.413 -18.942 1.00 80.44 83 GLY A C 1
ATOM 650 O O . GLY A 1 83 ? 8.832 -4.544 -19.232 1.00 80.44 83 GLY A O 1
ATOM 651 N N . GLU A 1 84 ? 8.644 -2.880 -17.734 1.00 85.88 84 GLU A N 1
ATOM 652 C CA . GLU A 1 84 ? 9.313 -3.579 -16.634 1.00 85.88 84 GLU A CA 1
ATOM 653 C C . GLU A 1 84 ? 8.323 -4.248 -15.670 1.00 85.88 84 GLU A C 1
ATOM 655 O O . GLU A 1 84 ? 7.146 -3.862 -15.568 1.00 85.88 84 GLU A O 1
ATOM 660 N N . GLU A 1 85 ? 8.823 -5.247 -14.935 1.00 87.94 85 GLU A N 1
ATOM 661 C CA . GLU A 1 85 ? 8.110 -5.856 -13.816 1.00 87.94 85 GLU A CA 1
ATOM 662 C C . GLU A 1 85 ? 7.970 -4.845 -12.684 1.00 87.94 85 GLU A C 1
ATOM 664 O O . GLU A 1 85 ? 8.952 -4.266 -12.228 1.00 87.94 85 GLU A O 1
ATOM 669 N N . LYS A 1 86 ? 6.739 -4.638 -12.214 1.00 89.44 86 LYS A N 1
ATOM 670 C CA . LYS A 1 86 ? 6.433 -3.631 -11.200 1.00 89.44 86 LYS A CA 1
ATOM 671 C C . LYS A 1 86 ? 5.941 -4.260 -9.915 1.00 89.44 86 LYS A C 1
ATOM 673 O O . LYS A 1 86 ? 5.123 -5.187 -9.928 1.00 89.44 86 LYS A O 1
ATOM 678 N N . LEU A 1 87 ? 6.404 -3.696 -8.809 1.00 91.88 87 LEU A N 1
ATOM 679 C CA . LEU A 1 87 ? 6.008 -4.069 -7.464 1.00 91.88 87 LEU A CA 1
ATOM 680 C C . LEU A 1 87 ? 5.335 -2.888 -6.770 1.00 91.88 87 LEU A C 1
ATOM 682 O O . LEU A 1 87 ? 5.698 -1.728 -6.957 1.00 91.88 87 LEU A O 1
ATOM 686 N N . LEU A 1 88 ? 4.347 -3.205 -5.942 1.00 91.69 88 LEU A N 1
ATOM 687 C CA . LEU A 1 88 ? 3.719 -2.288 -5.007 1.00 91.69 88 LEU A CA 1
ATOM 688 C C . LEU A 1 88 ? 4.061 -2.754 -3.596 1.00 91.69 88 LEU A C 1
ATOM 690 O O . LEU A 1 88 ? 3.580 -3.799 -3.152 1.00 91.69 88 LEU A O 1
ATOM 694 N N . ARG A 1 89 ? 4.869 -1.967 -2.890 1.00 92.12 89 ARG A N 1
ATOM 695 C CA . ARG A 1 89 ? 5.144 -2.161 -1.467 1.00 92.12 89 ARG A CA 1
ATOM 696 C C . ARG A 1 89 ? 4.229 -1.265 -0.647 1.00 92.12 89 ARG A C 1
ATOM 698 O O . ARG A 1 89 ? 4.043 -0.097 -0.980 1.00 92.12 89 ARG A O 1
ATOM 705 N N . ILE A 1 90 ? 3.658 -1.818 0.416 1.00 92.62 90 ILE A N 1
ATOM 706 C CA . ILE A 1 90 ? 2.729 -1.137 1.314 1.00 92.62 90 ILE A CA 1
ATOM 707 C C . ILE A 1 90 ? 3.093 -1.488 2.753 1.00 92.62 90 ILE A C 1
ATOM 709 O O . ILE A 1 90 ? 2.950 -2.634 3.180 1.00 92.62 90 ILE A O 1
ATOM 713 N N . ASP A 1 91 ? 3.477 -0.476 3.515 1.00 92.88 91 ASP A N 1
ATOM 714 C CA . ASP A 1 91 ? 3.621 -0.529 4.960 1.00 92.88 91 ASP A CA 1
ATOM 715 C C . ASP A 1 91 ? 2.394 0.140 5.595 1.00 92.88 91 ASP A C 1
ATOM 717 O O . ASP A 1 91 ? 2.051 1.290 5.297 1.00 92.88 91 ASP A O 1
ATOM 721 N N . TYR A 1 92 ? 1.701 -0.575 6.474 1.00 93.19 92 TYR A N 1
ATOM 722 C CA . TYR A 1 92 ? 0.456 -0.124 7.087 1.00 93.19 92 TYR A CA 1
ATOM 723 C C . TYR A 1 92 ? 0.360 -0.523 8.559 1.00 93.19 92 TYR A C 1
ATOM 725 O O . TYR A 1 92 ? 0.978 -1.482 9.013 1.00 93.19 92 TYR A O 1
ATOM 733 N N . LEU A 1 93 ? -0.448 0.217 9.314 1.00 92.12 93 LEU A N 1
ATOM 734 C CA . LEU A 1 93 ? -0.907 -0.178 10.639 1.00 92.12 93 LEU A CA 1
ATOM 735 C C . LEU A 1 93 ? -2.317 -0.748 10.537 1.00 92.12 93 LEU A C 1
ATOM 737 O O . LEU A 1 93 ? -3.180 -0.156 9.892 1.00 92.12 93 LEU A O 1
ATOM 741 N N . TYR A 1 94 ? -2.562 -1.859 11.217 1.00 91.81 94 TYR A N 1
ATOM 742 C CA . TYR A 1 94 ? -3.901 -2.373 11.470 1.00 91.81 94 TYR A CA 1
ATOM 743 C C . TYR A 1 94 ? -3.999 -2.792 12.933 1.00 91.81 94 TYR A C 1
ATOM 745 O O . TYR A 1 94 ? -3.155 -3.545 13.406 1.00 91.81 94 TYR A O 1
ATOM 753 N N . LYS A 1 95 ? -4.989 -2.288 13.680 1.00 89.88 95 LYS A N 1
ATOM 754 C CA . LYS A 1 95 ? -5.117 -2.540 15.131 1.00 89.88 95 LYS A CA 1
ATOM 755 C C . LYS A 1 95 ? -3.835 -2.224 15.922 1.00 89.88 95 LYS A C 1
ATOM 757 O O . LYS A 1 95 ? -3.480 -2.954 16.840 1.00 89.88 95 LYS A O 1
ATOM 762 N N . ASN A 1 96 ? -3.135 -1.147 15.554 1.00 85.56 96 ASN A N 1
ATOM 763 C CA . ASN A 1 96 ? -1.815 -0.760 16.084 1.00 85.56 96 ASN A CA 1
ATOM 764 C C . ASN A 1 96 ? -0.676 -1.769 15.849 1.00 85.56 96 ASN A C 1
ATOM 766 O O . ASN A 1 96 ? 0.401 -1.615 16.420 1.00 85.56 96 ASN A O 1
ATOM 770 N N . ILE A 1 97 ? -0.870 -2.756 14.976 1.00 91.06 97 ILE A N 1
ATOM 771 C CA . ILE A 1 97 ? 0.173 -3.689 14.553 1.00 91.06 97 ILE A CA 1
ATOM 772 C C . ILE A 1 97 ? 0.703 -3.227 13.199 1.00 91.06 97 ILE A C 1
ATOM 774 O O . ILE A 1 97 ? -0.074 -2.948 12.283 1.00 91.06 97 ILE A O 1
ATOM 778 N N . ALA A 1 98 ? 2.025 -3.112 13.087 1.00 91.62 98 ALA A N 1
ATOM 779 C CA . ALA A 1 98 ? 2.685 -2.783 11.833 1.00 91.62 98 ALA A CA 1
ATOM 780 C C . ALA A 1 98 ? 2.789 -4.014 10.936 1.00 91.62 98 ALA A C 1
ATOM 782 O O . ALA A 1 98 ? 3.245 -5.074 11.358 1.00 91.62 98 ALA A O 1
ATOM 783 N N . HIS A 1 99 ? 2.385 -3.840 9.686 1.00 91.75 99 HIS A N 1
ATOM 784 C CA . HIS A 1 99 ? 2.441 -4.845 8.644 1.00 91.75 99 HIS A CA 1
ATOM 785 C C . HIS A 1 99 ? 3.093 -4.246 7.406 1.00 91.75 99 HIS A C 1
ATOM 787 O O . HIS A 1 99 ? 2.915 -3.067 7.101 1.00 91.75 99 HIS A O 1
ATOM 793 N N . SER A 1 100 ? 3.820 -5.082 6.678 1.00 91.81 100 SER A N 1
ATOM 794 C CA . SER A 1 100 ? 4.469 -4.709 5.432 1.00 91.81 100 SER A CA 1
ATOM 795 C C . SER A 1 100 ? 4.203 -5.804 4.410 1.00 91.81 100 SER A C 1
ATOM 797 O O . SER A 1 100 ? 4.303 -6.990 4.730 1.00 91.81 100 SER A O 1
ATOM 799 N N . ILE A 1 101 ? 3.780 -5.423 3.209 1.00 91.75 101 ILE A N 1
ATOM 800 C CA . ILE A 1 101 ? 3.489 -6.357 2.123 1.00 91.75 101 ILE A CA 1
ATOM 801 C C . ILE A 1 101 ? 3.980 -5.789 0.798 1.00 91.75 101 ILE A C 1
ATOM 803 O O . ILE A 1 101 ? 3.803 -4.606 0.519 1.00 91.75 101 ILE A O 1
ATOM 807 N N . THR A 1 102 ? 4.548 -6.658 -0.029 1.00 92.19 102 THR A N 1
ATOM 808 C CA . THR A 1 102 ? 4.949 -6.341 -1.399 1.00 92.19 102 THR A CA 1
ATOM 809 C C . THR A 1 102 ? 4.218 -7.285 -2.336 1.00 92.19 102 THR A C 1
ATOM 811 O O . THR A 1 102 ? 4.230 -8.494 -2.114 1.00 92.19 102 THR A O 1
ATOM 814 N N . ILE A 1 103 ? 3.567 -6.733 -3.357 1.00 92.62 103 ILE A N 1
ATOM 815 C CA . ILE A 1 103 ? 2.802 -7.492 -4.353 1.00 92.62 103 ILE A CA 1
ATOM 816 C C . ILE A 1 103 ? 3.171 -7.060 -5.774 1.00 92.62 103 ILE A C 1
ATOM 818 O O . ILE A 1 103 ? 3.557 -5.905 -5.971 1.00 92.62 103 ILE A O 1
ATOM 822 N N . PRO A 1 104 ? 2.997 -7.927 -6.781 1.00 92.44 104 PRO A N 1
ATOM 823 C CA . PRO A 1 104 ? 3.160 -7.540 -8.174 1.00 92.44 104 PRO A CA 1
ATOM 824 C C . PRO A 1 104 ? 1.964 -6.749 -8.719 1.00 92.44 104 PRO A C 1
ATOM 826 O O . PRO A 1 104 ? 0.849 -6.787 -8.190 1.00 92.44 104 PRO A O 1
ATOM 829 N N . ASP A 1 105 ? 2.197 -6.043 -9.828 1.00 90.19 105 ASP A N 1
ATOM 830 C CA . ASP A 1 105 ? 1.244 -5.127 -10.471 1.00 90.19 105 ASP A CA 1
ATOM 831 C C . ASP A 1 105 ? -0.155 -5.724 -10.709 1.00 90.19 105 ASP A C 1
ATOM 833 O O . ASP A 1 105 ? -1.182 -5.087 -10.475 1.00 90.19 105 ASP A O 1
ATOM 837 N N . HIS A 1 106 ? -0.232 -6.984 -11.124 1.00 88.44 106 HIS A N 1
ATOM 838 C CA . HIS A 1 106 ? -1.510 -7.610 -11.453 1.00 88.44 106 HIS A CA 1
ATOM 839 C C . HIS A 1 106 ? -2.148 -8.344 -10.267 1.00 88.44 106 HIS A C 1
ATOM 841 O O . HIS A 1 106 ? -3.304 -8.729 -10.351 1.00 88.44 106 HIS A O 1
ATOM 847 N N . GLU A 1 107 ? -1.481 -8.481 -9.122 1.00 90.25 107 GLU A N 1
ATOM 848 C CA . GLU A 1 107 ? -1.999 -9.315 -8.033 1.00 90.25 107 GLU A CA 1
ATOM 849 C C . GLU A 1 107 ? -3.183 -8.682 -7.290 1.00 90.25 107 GLU A C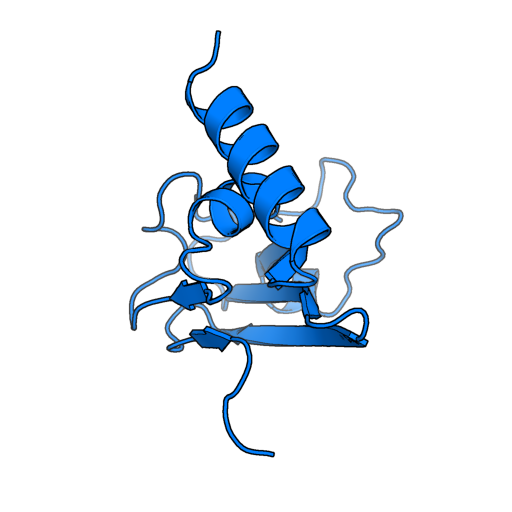 1
ATOM 851 O O . GLU A 1 107 ? -3.238 -7.471 -7.051 1.00 90.25 107 GLU A O 1
ATOM 856 N N . ILE A 1 108 ? -4.149 -9.519 -6.904 1.00 90.12 108 ILE A N 1
ATOM 857 C CA . ILE A 1 108 ? -5.269 -9.105 -6.059 1.00 90.12 108 ILE A CA 1
ATOM 858 C C . ILE A 1 108 ? -4.755 -8.923 -4.635 1.00 90.12 108 ILE A C 1
ATOM 860 O O . ILE A 1 108 ? -4.303 -9.878 -4.008 1.00 90.12 108 ILE A O 1
ATOM 864 N N . LEU A 1 109 ? -4.935 -7.728 -4.079 1.00 90.88 109 LEU A N 1
ATOM 865 C CA . LEU A 1 109 ? -4.635 -7.469 -2.675 1.00 90.88 109 LEU A CA 1
ATOM 866 C C . LEU A 1 109 ? -5.913 -7.330 -1.871 1.00 90.88 109 LEU A C 1
ATOM 868 O O . LEU A 1 109 ? -6.831 -6.607 -2.261 1.00 90.88 109 LEU A O 1
ATOM 872 N N . ARG A 1 110 ? -5.942 -7.970 -0.706 1.00 90.62 110 ARG A N 1
ATOM 873 C CA . ARG A 1 110 ? -6.949 -7.737 0.327 1.00 90.62 110 ARG A CA 1
ATOM 874 C C . ARG A 1 110 ? -6.242 -7.653 1.670 1.00 90.62 110 ARG A C 1
ATOM 876 O O . ARG A 1 110 ? -5.754 -8.667 2.162 1.00 90.62 110 ARG A O 1
ATOM 883 N N . ILE A 1 111 ? -6.178 -6.453 2.237 1.00 90.31 111 ILE A N 1
ATOM 884 C CA . ILE A 1 111 ? -5.645 -6.226 3.584 1.00 90.31 111 ILE A CA 1
ATOM 885 C C . ILE A 1 111 ? -6.697 -5.550 4.472 1.00 90.31 111 ILE A C 1
ATOM 887 O O . ILE A 1 111 ? -7.519 -4.789 3.954 1.00 90.31 111 ILE A O 1
ATOM 891 N N . PRO A 1 112 ? -6.690 -5.802 5.790 1.00 83.69 112 PRO A N 1
ATOM 892 C CA . PRO A 1 112 ? -5.923 -6.853 6.474 1.00 83.69 112 PRO A CA 1
ATOM 893 C C . PRO A 1 112 ? -6.306 -8.255 5.965 1.00 83.69 112 PRO A C 1
ATOM 895 O O . PRO A 1 112 ? -7.447 -8.475 5.549 1.00 83.69 112 PRO A O 1
ATOM 898 N N . ARG A 1 113 ? -5.359 -9.203 5.964 1.00 77.50 113 ARG A N 1
ATOM 899 C CA . ARG A 1 113 ? -5.678 -10.613 5.696 1.00 77.50 113 ARG A CA 1
ATOM 900 C C . ARG A 1 113 ? -6.520 -11.115 6.867 1.00 77.50 113 ARG A C 1
ATOM 902 O O . ARG A 1 113 ? -6.035 -11.240 7.984 1.00 77.50 113 ARG A O 1
ATOM 909 N N . ILE A 1 114 ? -7.814 -11.309 6.634 1.00 59.91 114 ILE A N 1
ATOM 910 C CA . ILE A 1 114 ? -8.729 -11.833 7.647 1.00 59.91 114 ILE A CA 1
ATOM 911 C C . ILE A 1 114 ? -8.494 -13.348 7.699 1.00 59.91 114 ILE A C 1
ATOM 913 O O . ILE A 1 114 ? -9.105 -14.067 6.914 1.00 59.91 114 ILE A O 1
ATOM 917 N N . GLY A 1 115 ? -7.587 -13.817 8.564 1.00 53.62 115 GLY A N 1
ATOM 918 C CA . GLY A 1 115 ? -7.430 -15.251 8.851 1.00 53.62 115 GLY A CA 1
ATOM 919 C C . GLY A 1 115 ? -6.011 -15.829 8.837 1.00 53.62 115 GLY A C 1
ATOM 920 O O . GLY A 1 115 ? -5.818 -16.859 8.200 1.00 53.62 115 GLY A O 1
ATOM 921 N N . GLU A 1 116 ? -5.063 -15.231 9.561 1.00 40.25 116 GLU A N 1
ATOM 922 C CA . GLU A 1 116 ? -3.925 -15.979 10.135 1.00 40.25 116 GLU A CA 1
ATOM 923 C C . GLU A 1 116 ? -3.975 -15.884 11.661 1.00 40.25 116 GLU A C 1
ATOM 925 O O . GLU A 1 116 ? -4.311 -14.781 12.162 1.00 40.25 116 GLU A O 1
#

Radius of gyration: 13.95 Å; chains: 1; bounding box: 31×39×36 Å

Sequence (116 aa):
VSLMQEAYRRIKSEEERKNGLVIKLAVYGSAENITNLNLDQIDSQLDILDASVPLQCLVKDSRLILPNRSKSNLPGFYDPCLGEEKLLRIDYLYKNIAHSITIPDHEILRIPRIGE

Organism: Araneus ventricosus (NCBI:txid182803)

Secondary structure (DSSP, 8-state):
--HHHHHHHHHHHHHHHTT-EEEEEEEEEEHHHHHS--GGG-SSSS-EEE-HHHHHHH-BTTBEEE-SS-GGGSTT---SSTTS-EEEEEEEEETTEEEEEEEETT--EEES-S--

InterPro domains:
  IPR024586 DnaJ-like protein C11, C-terminal [PF11875] (1-112)
  IPR052243 Mitochondrial inner membrane organizing protein [PTHR44157] (1-113)

pLDDT: mean 83.64, std 11.42, range [40.25, 93.19]

Foldseek 3Di:
DDVLVVLLVVLQVVCVVVLAKAWPWKKKAFPVCVVPDDVVPPPDPGLMDTCRSLQSSCDDPSKHKDAQAFPCPRVRHHYSDPPHWMKMWIWIGHSNDIDIDIDTRRDIDIPPPPDD